Protein AF-A0A7C9GKQ4-F1 (afdb_monomer)

Sequence (134 aa):
MLNASEVRLSQNSVSYNKVDRTTGEKYTYDDLVNSMKTNGWKGEPIDVVKMPDGKITSMDNTRISAAREAGIEVKATVRSFDEPLTPEMQKARNWEQYQTWGEAIQGRINNQSGKFSELNPYGAEQSPKIRGKK

Radius of gyration: 14.59 Å; Cα contacts (8 Å, |Δi|>4): 256; chains: 1; bounding box: 37×35×38 Å

Structure (mmCIF, N/CA/C/O backbone):
data_AF-A0A7C9GKQ4-F1
#
_entry.id   AF-A0A7C9GKQ4-F1
#
loop_
_atom_site.group_PDB
_atom_site.id
_atom_site.type_symbol
_atom_site.label_atom_id
_atom_site.label_alt_id
_atom_site.label_comp_id
_atom_site.label_asym_id
_atom_site.label_entity_id
_atom_site.label_seq_id
_atom_site.pdbx_PDB_ins_code
_atom_site.Cartn_x
_atom_site.Cartn_y
_atom_site.Cartn_z
_atom_site.occupancy
_atom_site.B_iso_or_equiv
_atom_site.auth_seq_id
_atom_site.auth_comp_id
_atom_site.auth_asym_id
_atom_site.auth_atom_id
_atom_site.pdbx_PDB_model_num
ATOM 1 N N . MET A 1 1 ? -14.133 -7.916 -8.480 1.00 75.75 1 MET A N 1
ATOM 2 C CA . MET A 1 1 ? -13.834 -7.270 -7.184 1.00 75.75 1 MET A CA 1
ATOM 3 C C . MET A 1 1 ? -12.947 -8.225 -6.401 1.00 75.75 1 MET A C 1
ATOM 5 O O . MET A 1 1 ? -12.876 -9.386 -6.787 1.00 75.75 1 MET A O 1
ATOM 9 N N . LEU A 1 2 ? -12.187 -7.738 -5.422 1.00 86.19 2 LEU A N 1
ATOM 10 C CA . LEU A 1 2 ? -11.250 -8.564 -4.652 1.00 86.19 2 LEU A CA 1
ATOM 11 C C . LEU A 1 2 ? -11.659 -8.588 -3.185 1.00 86.19 2 LEU A C 1
ATOM 13 O O . LEU A 1 2 ? -12.077 -7.561 -2.646 1.00 86.19 2 LEU A O 1
ATOM 17 N N . ASN A 1 3 ? -11.476 -9.727 -2.522 1.00 89.75 3 ASN A N 1
ATOM 18 C CA . ASN A 1 3 ? -11.643 -9.793 -1.080 1.00 89.75 3 ASN A CA 1
ATOM 19 C C . ASN A 1 3 ? -10.523 -8.987 -0.408 1.00 89.75 3 ASN A C 1
ATOM 21 O O . ASN A 1 3 ? -9.338 -9.242 -0.624 1.00 89.75 3 ASN A O 1
ATOM 25 N N . ALA A 1 4 ? -10.890 -8.006 0.418 1.00 85.25 4 ALA A N 1
ATOM 26 C CA . ALA A 1 4 ? -9.930 -7.116 1.061 1.00 85.25 4 ALA A CA 1
ATOM 27 C C . ALA A 1 4 ? -8.910 -7.872 1.935 1.00 85.25 4 ALA A C 1
ATOM 29 O O . ALA A 1 4 ? -7.760 -7.442 2.057 1.00 85.25 4 ALA A O 1
ATOM 30 N N . SER A 1 5 ? -9.309 -9.003 2.520 1.00 87.75 5 SER A N 1
ATOM 31 C CA . SER A 1 5 ? -8.460 -9.836 3.380 1.00 87.75 5 SER A CA 1
ATOM 32 C C . SER A 1 5 ? -7.390 -10.613 2.608 1.00 87.75 5 SER A C 1
ATOM 34 O O . SER A 1 5 ? -6.373 -10.976 3.189 1.00 87.75 5 SER A O 1
ATOM 36 N N . GLU A 1 6 ? -7.570 -10.822 1.302 1.00 89.75 6 GLU A N 1
ATOM 37 C CA . GLU A 1 6 ? -6.608 -11.533 0.445 1.00 89.75 6 GLU A CA 1
ATOM 38 C C . GLU A 1 6 ? -5.505 -10.614 -0.102 1.00 89.75 6 GLU A C 1
ATOM 40 O O . GLU A 1 6 ? -4.479 -11.083 -0.597 1.00 89.75 6 GLU A O 1
ATOM 45 N N . VAL A 1 7 ? -5.693 -9.293 -0.008 1.00 94.44 7 VAL A N 1
ATOM 46 C CA . VAL A 1 7 ? -4.746 -8.304 -0.533 1.00 94.44 7 VAL A CA 1
ATOM 47 C C . VAL A 1 7 ? -3.692 -7.975 0.514 1.00 94.44 7 VAL A C 1
ATOM 49 O O . VAL A 1 7 ? -4.014 -7.327 1.504 1.00 94.44 7 VAL A O 1
ATOM 52 N N . ARG A 1 8 ? -2.425 -8.338 0.301 1.00 96.81 8 ARG A N 1
ATOM 53 C CA . ARG A 1 8 ? -1.328 -7.960 1.210 1.00 96.81 8 ARG A CA 1
ATOM 54 C C . ARG A 1 8 ? -1.039 -6.461 1.177 1.00 96.81 8 ARG A C 1
ATOM 56 O O . ARG A 1 8 ? -1.340 -5.765 0.209 1.00 96.81 8 ARG A O 1
ATOM 63 N N . LEU A 1 9 ? -0.393 -5.964 2.224 1.00 96.38 9 LEU A N 1
ATOM 64 C CA . LEU A 1 9 ? -0.071 -4.555 2.410 1.00 96.38 9 LEU A CA 1
ATOM 65 C C . LEU A 1 9 ? 1.429 -4.303 2.304 1.00 96.38 9 LEU A C 1
ATOM 67 O O . LEU A 1 9 ? 2.242 -5.004 2.905 1.00 96.38 9 LEU A O 1
ATOM 71 N N . SER A 1 10 ? 1.799 -3.256 1.572 1.00 96.12 10 SER A N 1
ATOM 72 C CA . SER A 1 10 ? 3.204 -2.928 1.305 1.00 96.12 10 SER A CA 1
ATOM 73 C C . SER A 1 10 ? 3.886 -2.113 2.420 1.00 96.12 10 SER A C 1
ATOM 75 O O . SER A 1 10 ? 5.028 -1.695 2.249 1.00 96.12 10 SER A O 1
ATOM 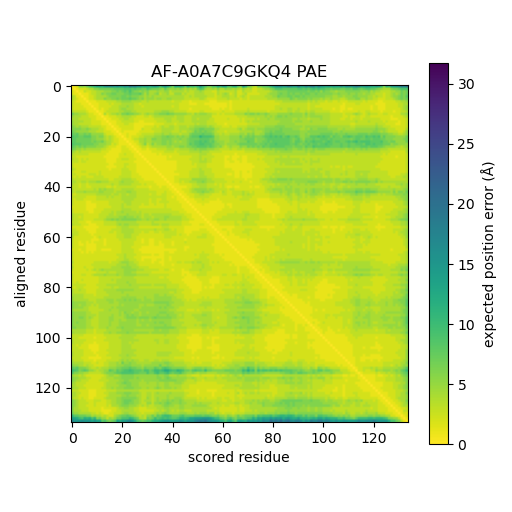77 N N . GLN A 1 11 ? 3.177 -1.762 3.501 1.00 94.75 11 GLN A N 1
ATOM 78 C CA . GLN A 1 11 ? 3.660 -0.867 4.564 1.00 94.75 11 GLN A CA 1
ATOM 79 C C . GLN A 1 11 ? 3.252 -1.365 5.950 1.00 94.75 11 GLN A C 1
ATOM 81 O O . GLN A 1 11 ? 2.190 -1.959 6.111 1.00 94.75 11 GLN A O 1
ATOM 86 N N . ASN A 1 12 ? 4.059 -1.042 6.964 1.00 92.56 12 ASN A N 1
ATOM 87 C CA . ASN A 1 12 ? 3.806 -1.443 8.355 1.00 92.56 12 ASN A CA 1
ATOM 88 C C . ASN A 1 12 ? 2.866 -0.489 9.118 1.00 92.56 12 ASN A C 1
ATOM 90 O O . ASN A 1 12 ? 2.413 -0.797 10.223 1.00 92.56 12 ASN A O 1
ATOM 94 N N . SER A 1 13 ? 2.591 0.693 8.562 1.00 92.25 13 SER A N 1
ATOM 95 C CA . SER A 1 13 ? 1.724 1.692 9.180 1.00 92.25 13 SER A CA 1
ATOM 96 C C . SER A 1 13 ? 1.047 2.600 8.158 1.00 92.25 13 SER A C 1
ATOM 98 O O . SER A 1 13 ? 1.543 2.795 7.049 1.00 92.25 13 SER A O 1
ATOM 100 N N . VAL A 1 14 ? -0.092 3.173 8.551 1.00 93.69 14 VAL A N 1
ATOM 101 C CA . VAL A 1 14 ? -0.806 4.217 7.803 1.00 93.69 14 VAL A CA 1
ATOM 102 C C . VAL A 1 14 ? -1.205 5.348 8.750 1.00 93.69 14 VAL A C 1
ATOM 104 O O . VAL A 1 14 ? -1.502 5.117 9.920 1.00 93.69 14 VAL A O 1
ATOM 107 N N . SER A 1 15 ? -1.211 6.589 8.266 1.00 94.00 15 SER A N 1
ATOM 108 C CA . SER A 1 15 ? -1.645 7.739 9.072 1.00 94.00 15 SER A CA 1
ATOM 109 C C . SER A 1 15 ? -3.147 7.693 9.353 1.00 94.00 15 SER A C 1
ATOM 111 O O . SER A 1 15 ? -3.905 7.253 8.494 1.00 94.00 15 SER A O 1
ATOM 113 N N . TYR A 1 16 ? -3.573 8.181 10.514 1.00 95.56 16 TYR A N 1
ATOM 114 C CA . TYR A 1 16 ? -4.977 8.362 10.884 1.00 95.56 16 TYR A CA 1
ATOM 115 C C . TYR A 1 16 ? -5.577 9.594 10.206 1.00 95.56 16 TYR A C 1
ATOM 117 O O . TYR A 1 16 ? -6.623 9.512 9.577 1.00 95.56 16 TYR A O 1
ATOM 125 N N . ASN A 1 17 ? -4.877 10.725 10.288 1.00 95.12 17 ASN A N 1
ATOM 126 C CA . ASN A 1 17 ? -5.292 11.969 9.649 1.00 95.12 17 ASN A CA 1
ATOM 127 C C . ASN A 1 17 ? -4.954 11.923 8.155 1.00 95.12 17 ASN A C 1
ATOM 129 O O . ASN A 1 17 ? -3.839 11.542 7.776 1.00 95.12 17 ASN A O 1
ATOM 133 N N . LYS A 1 18 ? -5.914 12.309 7.318 1.00 92.44 18 LYS A N 1
ATOM 134 C CA . LYS A 1 18 ? -5.827 12.297 5.858 1.00 92.44 18 LYS A CA 1
ATOM 135 C C . LYS A 1 18 ? -6.231 13.645 5.282 1.00 92.44 18 LYS A C 1
ATOM 137 O O . LYS A 1 18 ? -6.902 14.449 5.924 1.00 92.44 18 LYS A O 1
ATOM 142 N N . VAL A 1 19 ? -5.808 13.853 4.044 1.00 92.06 19 VAL A N 1
ATOM 143 C CA . VAL A 1 19 ? -6.227 14.967 3.202 1.00 92.06 19 VAL A CA 1
ATOM 144 C C . VAL A 1 19 ? -6.647 14.367 1.871 1.00 92.06 19 VAL A C 1
ATOM 146 O O . VAL A 1 19 ? -5.910 13.554 1.302 1.00 92.06 19 VAL A O 1
ATOM 149 N N . ASP A 1 20 ? -7.842 14.708 1.409 1.00 87.25 20 ASP A N 1
ATOM 150 C CA . ASP A 1 20 ? -8.297 14.353 0.075 1.00 87.25 20 ASP A CA 1
ATOM 151 C C . ASP A 1 20 ? -7.443 15.111 -0.944 1.00 87.25 20 ASP A C 1
ATOM 153 O O . ASP A 1 20 ? -7.269 16.324 -0.851 1.00 87.25 20 ASP A O 1
ATOM 157 N N . ARG A 1 21 ? -6.842 14.391 -1.892 1.00 82.44 21 ARG A N 1
ATOM 158 C CA . ARG A 1 21 ? -5.909 14.999 -2.851 1.00 82.44 21 ARG A CA 1
ATOM 159 C C . ARG A 1 21 ? -6.615 15.845 -3.909 1.00 82.44 21 ARG A C 1
ATOM 161 O O . ARG A 1 21 ? -5.951 16.663 -4.535 1.00 82.44 21 ARG A O 1
ATOM 168 N N . THR A 1 22 ? -7.911 15.633 -4.111 1.00 83.69 22 THR A N 1
ATOM 169 C CA . THR A 1 22 ? -8.723 16.338 -5.101 1.00 83.69 22 THR A CA 1
ATOM 170 C C . THR A 1 22 ? -9.395 17.555 -4.476 1.00 83.69 22 THR A C 1
ATOM 172 O O . THR A 1 22 ? -9.337 18.634 -5.056 1.00 83.69 22 THR A O 1
ATOM 175 N N . THR A 1 23 ? -10.004 17.409 -3.294 1.00 87.81 23 THR A N 1
ATOM 176 C CA . THR A 1 23 ? -10.739 18.511 -2.642 1.00 87.81 23 THR A CA 1
ATOM 177 C C . THR A 1 23 ? -9.898 19.296 -1.635 1.00 87.81 23 THR A C 1
ATOM 179 O O . THR A 1 23 ? -10.258 20.411 -1.269 1.00 87.81 23 THR A O 1
ATOM 182 N N . GLY A 1 24 ? -8.778 18.738 -1.165 1.00 90.50 24 GLY A N 1
ATOM 183 C CA . GLY A 1 24 ? -7.978 19.318 -0.081 1.00 90.50 24 GLY A CA 1
ATOM 184 C C . GLY A 1 24 ? -8.623 19.179 1.302 1.00 90.50 24 GLY A C 1
ATOM 185 O O . GLY A 1 24 ? -8.067 19.657 2.294 1.00 90.50 24 GLY A O 1
ATOM 186 N N . GLU A 1 25 ? -9.781 18.523 1.396 1.00 92.62 25 GLU A N 1
ATOM 187 C CA . GLU A 1 25 ? -10.509 18.377 2.649 1.00 92.62 25 GLU A CA 1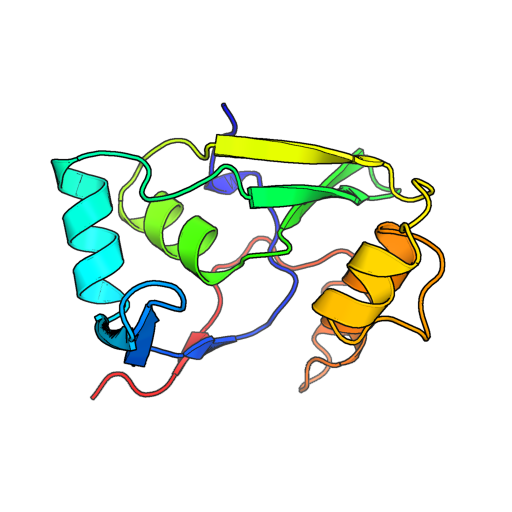
ATOM 188 C C . GLU A 1 25 ? -9.819 17.389 3.583 1.00 92.62 25 GLU A C 1
ATOM 190 O O . GLU A 1 25 ? -9.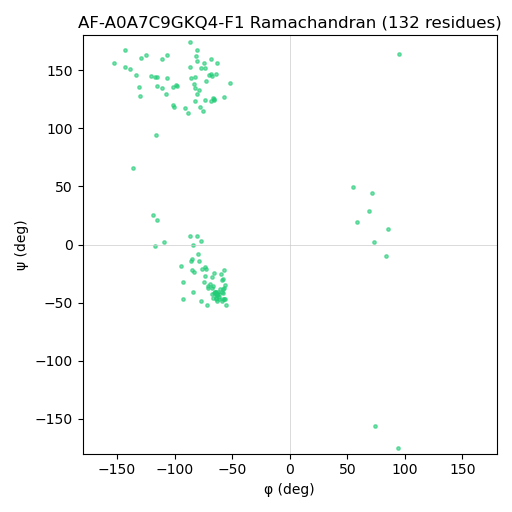310 16.337 3.184 1.00 92.62 25 GLU A O 1
ATOM 195 N N . LYS A 1 26 ? -9.817 17.728 4.870 1.00 94.44 26 LYS A N 1
ATOM 196 C CA . LYS A 1 26 ? -9.291 16.854 5.913 1.00 94.44 26 LYS A CA 1
ATOM 197 C C . LYS A 1 26 ? -10.354 15.835 6.294 1.00 94.44 26 LYS A C 1
ATOM 199 O O . LYS A 1 26 ? -11.497 16.198 6.543 1.00 94.44 26 LYS A O 1
ATOM 204 N N . TYR A 1 27 ? -9.944 14.582 6.404 1.00 94.38 27 TYR A N 1
ATOM 205 C CA . TYR A 1 27 ? -10.771 13.500 6.927 1.00 94.38 27 TYR A CA 1
ATOM 206 C C . TYR A 1 27 ? -9.903 12.543 7.746 1.00 94.38 27 TYR A C 1
ATOM 208 O O . TYR A 1 27 ? -8.670 12.609 7.714 1.00 94.38 27 TYR A O 1
ATOM 216 N N . THR A 1 28 ? -10.529 11.654 8.500 1.00 96.06 28 THR A N 1
ATOM 217 C CA . THR A 1 28 ? -9.841 10.632 9.287 1.00 96.06 28 THR A CA 1
ATOM 218 C C . THR A 1 28 ? -9.987 9.250 8.667 1.00 96.06 28 THR A C 1
ATOM 220 O O . THR A 1 28 ? -10.852 8.984 7.833 1.00 96.06 28 THR A O 1
ATOM 223 N N . TYR A 1 29 ? -9.127 8.332 9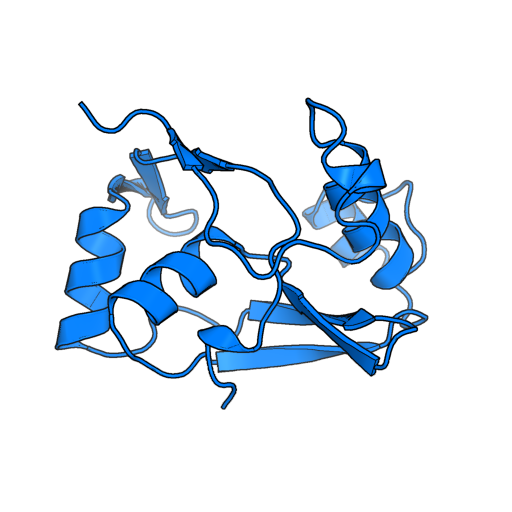.087 1.00 95.81 29 TYR A N 1
ATOM 224 C CA . TYR A 1 29 ? -9.256 6.928 8.730 1.00 95.81 29 TYR A CA 1
ATOM 225 C C . TYR A 1 29 ? -10.622 6.355 9.157 1.00 95.81 29 TYR A C 1
ATOM 227 O O . TYR A 1 29 ? -11.231 5.624 8.380 1.00 95.81 29 TYR A O 1
ATOM 235 N N . ASP A 1 30 ? -11.150 6.759 10.316 1.00 96.25 30 ASP A N 1
ATOM 236 C CA . ASP A 1 30 ? -12.471 6.321 10.780 1.00 96.25 30 ASP A CA 1
ATOM 237 C C . ASP A 1 30 ? -13.599 6.881 9.888 1.00 96.25 30 ASP A C 1
ATOM 239 O O . ASP A 1 30 ? -14.532 6.150 9.558 1.00 96.25 30 ASP A O 1
ATOM 243 N N . ASP A 1 31 ? -13.490 8.126 9.403 1.00 95.94 31 ASP A N 1
ATOM 244 C CA . ASP A 1 31 ? -14.449 8.686 8.432 1.00 95.94 31 ASP A CA 1
ATOM 245 C C . ASP A 1 31 ? -14.477 7.870 7.134 1.00 95.94 31 ASP A C 1
ATOM 247 O O . ASP A 1 31 ? -15.540 7.640 6.552 1.00 95.94 31 ASP A O 1
ATOM 251 N N . LEU A 1 32 ? -13.310 7.399 6.680 1.00 95.69 32 LEU A N 1
ATOM 252 C CA . LEU A 1 32 ? -13.205 6.535 5.506 1.00 95.69 32 LEU A CA 1
ATOM 253 C C . LEU A 1 32 ? -13.853 5.168 5.752 1.00 95.69 32 LEU A C 1
ATOM 255 O O . LEU A 1 32 ? -14.624 4.715 4.907 1.00 95.69 32 LEU A O 1
ATOM 259 N N . VAL A 1 33 ? -13.577 4.535 6.896 1.00 96.62 33 VAL A N 1
ATOM 260 C CA . VAL A 1 33 ? -14.187 3.252 7.288 1.00 96.62 33 VAL A CA 1
ATOM 261 C C . VAL A 1 33 ? -15.706 3.384 7.362 1.00 96.62 33 VAL A C 1
ATOM 263 O O . VAL A 1 33 ? -16.422 2.579 6.770 1.00 96.62 33 VAL A O 1
ATOM 266 N N . ASN A 1 34 ? -16.212 4.417 8.038 1.00 97.06 34 ASN A N 1
ATOM 267 C CA . ASN A 1 34 ? -17.648 4.664 8.171 1.00 97.06 34 ASN A CA 1
ATOM 268 C C . ASN A 1 34 ? -18.295 4.929 6.809 1.00 97.06 34 ASN A C 1
ATOM 270 O O . ASN A 1 34 ? -19.333 4.355 6.491 1.00 97.06 34 ASN A O 1
ATOM 274 N N . SER A 1 35 ? -17.648 5.735 5.964 1.00 95.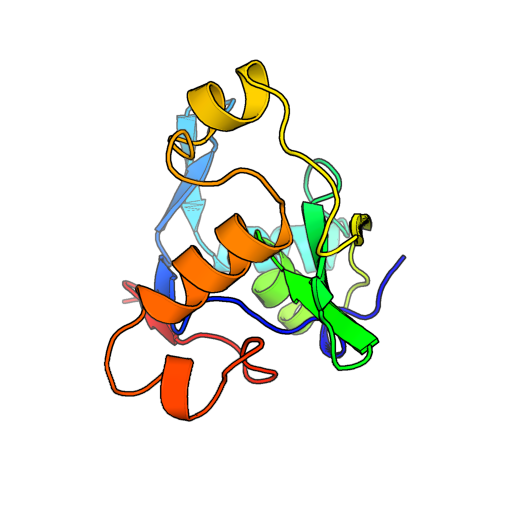62 35 SER A N 1
ATOM 275 C CA . SER A 1 35 ? -18.114 5.973 4.599 1.00 95.62 35 SER A CA 1
ATOM 276 C C . SER A 1 35 ? -18.197 4.675 3.794 1.00 95.62 35 SER A C 1
ATOM 278 O O . SER A 1 35 ? -19.188 4.483 3.090 1.00 95.62 35 SER A O 1
ATOM 280 N N . MET A 1 36 ? -17.214 3.779 3.939 1.00 96.69 36 MET A N 1
ATOM 281 C CA . MET A 1 36 ? -17.182 2.485 3.257 1.00 96.69 36 MET A CA 1
ATOM 282 C C . MET A 1 36 ? -18.216 1.487 3.783 1.00 96.69 36 MET A C 1
ATOM 284 O O . MET A 1 36 ? -18.802 0.757 2.988 1.00 96.69 36 MET A O 1
ATOM 288 N N . LYS A 1 37 ? -18.502 1.492 5.089 1.00 96.44 37 LYS A N 1
ATOM 289 C CA . LYS A 1 37 ? -19.591 0.696 5.681 1.00 96.44 37 LYS A CA 1
ATOM 290 C C . LYS A 1 37 ? -20.956 1.106 5.130 1.00 96.44 37 LYS A C 1
ATOM 292 O O . LYS A 1 37 ? -21.780 0.246 4.848 1.00 96.44 37 LYS A O 1
ATOM 297 N N . THR A 1 38 ? -21.184 2.409 4.967 1.00 96.12 38 THR A N 1
ATOM 298 C CA . THR A 1 38 ? -22.485 2.940 4.533 1.00 96.12 38 THR A CA 1
ATOM 299 C C . THR A 1 38 ? -22.666 2.915 3.016 1.00 96.12 38 THR A C 1
ATOM 301 O O . THR A 1 38 ? -23.748 2.599 2.537 1.00 96.12 38 THR A O 1
ATOM 304 N N . ASN A 1 39 ? -21.626 3.262 2.251 1.00 95.88 39 ASN A N 1
ATOM 305 C CA . ASN A 1 39 ? -21.737 3.528 0.809 1.00 95.88 39 ASN A CA 1
ATOM 306 C C . ASN A 1 39 ? -20.937 2.547 -0.063 1.00 95.88 39 ASN A C 1
ATOM 308 O O . ASN A 1 39 ? -20.944 2.665 -1.288 1.00 95.88 39 ASN A O 1
ATOM 312 N N . GLY A 1 40 ? -20.216 1.599 0.540 1.00 94.31 40 GLY A N 1
ATOM 313 C CA . GLY A 1 40 ? -19.291 0.726 -0.173 1.00 94.31 40 GLY A CA 1
ATOM 314 C C . GLY A 1 40 ? -18.006 1.441 -0.600 1.00 94.31 40 GLY A C 1
ATOM 315 O O . GLY A 1 40 ? -17.573 2.427 -0.006 1.00 94.31 40 GLY A O 1
ATOM 316 N N . TRP A 1 41 ? -17.341 0.916 -1.629 1.00 94.31 41 TRP A N 1
ATOM 317 C CA . TRP A 1 41 ? -16.013 1.384 -2.030 1.00 94.31 41 TRP A CA 1
ATOM 318 C C . TRP A 1 41 ? -15.968 2.888 -2.359 1.00 94.31 41 TRP A C 1
ATOM 320 O O . TRP A 1 41 ? -16.699 3.360 -3.230 1.00 94.31 41 TRP A O 1
ATOM 330 N N . LYS A 1 42 ? -15.038 3.617 -1.725 1.00 91.00 42 LYS A N 1
ATOM 331 C CA . LYS A 1 42 ? -14.818 5.053 -1.948 1.00 91.00 42 LYS A CA 1
ATOM 332 C C . LYS A 1 42 ? -13.611 5.322 -2.859 1.00 91.00 42 LYS A C 1
ATOM 334 O O . LYS A 1 42 ? -12.469 5.023 -2.501 1.00 91.00 42 LYS A O 1
ATOM 339 N N . GLY A 1 43 ? -13.876 5.981 -3.988 1.00 89.25 43 GLY A N 1
ATOM 340 C CA . GLY A 1 43 ? -12.879 6.472 -4.947 1.00 89.25 43 GLY A CA 1
ATOM 341 C C . GLY A 1 43 ? -12.588 5.516 -6.106 1.00 89.25 43 GLY A C 1
ATOM 342 O O . GLY A 1 43 ? -13.211 4.464 -6.243 1.00 89.25 43 GLY A O 1
ATOM 343 N N . GLU A 1 44 ? -11.611 5.886 -6.932 1.00 91.75 44 GLU A N 1
ATOM 344 C CA . GLU A 1 44 ? -11.176 5.088 -8.084 1.00 91.75 44 GLU A CA 1
ATOM 345 C C . GLU A 1 44 ? -10.601 3.723 -7.672 1.00 91.75 44 GLU A C 1
ATOM 347 O O . GLU A 1 44 ? -10.119 3.580 -6.536 1.00 91.75 44 GLU A O 1
ATOM 352 N N . PRO A 1 45 ? -10.614 2.716 -8.566 1.00 93.94 45 PRO A N 1
ATOM 353 C CA . PRO A 1 45 ? -9.912 1.461 -8.338 1.00 93.94 45 PRO A CA 1
ATOM 354 C C . PRO A 1 45 ? -8.446 1.695 -7.960 1.00 93.94 45 PRO A C 1
ATOM 356 O O . PRO A 1 45 ? -7.773 2.563 -8.515 1.00 93.94 45 PRO A O 1
ATOM 359 N N . ILE A 1 46 ? -7.943 0.929 -6.995 1.00 94.06 46 ILE A N 1
ATOM 360 C CA . ILE A 1 46 ? -6.527 0.992 -6.610 1.00 94.06 46 ILE A CA 1
ATOM 361 C C . ILE A 1 46 ? -5.674 0.077 -7.482 1.00 94.06 46 ILE A C 1
ATOM 363 O O . ILE A 1 46 ? -6.138 -0.966 -7.926 1.00 94.06 46 ILE A O 1
ATOM 367 N N . ASP A 1 47 ? -4.399 0.401 -7.656 1.00 95.81 47 ASP A N 1
ATOM 368 C CA . ASP A 1 47 ? -3.459 -0.548 -8.247 1.00 95.81 47 ASP A CA 1
ATOM 369 C C . ASP A 1 47 ? -2.988 -1.563 -7.192 1.00 95.81 47 ASP A C 1
ATOM 371 O O . ASP A 1 47 ? -2.537 -1.197 -6.098 1.00 95.81 47 ASP A O 1
ATOM 375 N N . VAL A 1 48 ? -3.072 -2.845 -7.541 1.00 97.00 48 VAL A N 1
ATOM 376 C CA . VAL A 1 48 ? -2.464 -3.959 -6.802 1.00 97.00 48 VAL A CA 1
ATOM 377 C C . VAL A 1 48 ? -1.501 -4.682 -7.732 1.00 97.00 48 VAL A C 1
ATOM 379 O O . VAL A 1 48 ? -1.765 -4.792 -8.925 1.00 97.00 48 VAL A O 1
ATOM 382 N N . VAL A 1 49 ? -0.391 -5.184 -7.207 1.00 97.94 49 VAL A N 1
ATOM 383 C CA . VAL A 1 49 ? 0.629 -5.874 -8.003 1.00 97.94 49 VAL A CA 1
ATOM 384 C C . VAL A 1 49 ? 0.569 -7.362 -7.702 1.00 97.94 49 VAL A C 1
ATOM 386 O O . VAL A 1 49 ? 0.572 -7.756 -6.534 1.00 97.94 49 VAL A O 1
ATOM 389 N N . LYS A 1 50 ? 0.508 -8.192 -8.745 1.00 97.88 50 LYS A N 1
ATOM 390 C CA . LYS A 1 50 ? 0.673 -9.641 -8.629 1.00 97.88 50 LYS A CA 1
ATOM 391 C C . LYS A 1 50 ? 2.151 -9.952 -8.418 1.00 97.88 50 LYS A C 1
ATOM 393 O O . LYS A 1 50 ? 2.966 -9.690 -9.296 1.00 97.88 50 LYS A O 1
ATOM 398 N N . MET A 1 51 ? 2.475 -10.486 -7.250 1.00 97.31 51 MET A N 1
ATOM 399 C CA . MET A 1 51 ? 3.832 -10.796 -6.811 1.00 97.31 51 MET A CA 1
ATOM 400 C C . MET A 1 51 ? 4.313 -12.142 -7.387 1.00 97.31 51 MET A C 1
ATOM 402 O O . MET A 1 51 ? 3.482 -12.958 -7.801 1.00 97.31 51 MET A O 1
ATOM 406 N N . PRO A 1 52 ? 5.634 -12.420 -7.386 1.00 96.38 52 PRO A N 1
ATOM 407 C CA . PRO A 1 52 ? 6.187 -13.669 -7.925 1.00 96.38 52 PRO A CA 1
ATOM 408 C C . PRO A 1 52 ? 5.665 -14.941 -7.243 1.00 96.38 52 PRO A C 1
ATOM 410 O O . PRO A 1 52 ? 5.611 -15.996 -7.867 1.00 96.38 52 PRO A O 1
ATOM 413 N N . ASP A 1 53 ? 5.228 -14.848 -5.984 1.00 95.50 53 ASP A N 1
ATOM 414 C CA . ASP A 1 53 ? 4.611 -15.958 -5.247 1.00 95.50 53 ASP A CA 1
ATOM 415 C C . ASP A 1 53 ? 3.120 -16.174 -5.576 1.00 95.50 53 ASP A C 1
ATOM 417 O O . ASP A 1 53 ? 2.439 -16.971 -4.932 1.00 95.50 53 ASP A O 1
ATOM 421 N N . GLY A 1 54 ? 2.597 -15.457 -6.573 1.00 94.31 54 GLY A N 1
ATOM 422 C CA . GLY A 1 54 ? 1.240 -15.603 -7.090 1.00 94.31 54 GLY A CA 1
ATOM 423 C C . GLY A 1 54 ? 0.167 -14.840 -6.315 1.00 94.31 54 GLY A C 1
ATOM 424 O O . GLY A 1 54 ? -0.955 -14.737 -6.817 1.00 94.31 54 GLY A O 1
ATOM 425 N N . LYS A 1 55 ? 0.484 -14.271 -5.143 1.00 95.88 55 LYS A N 1
ATOM 426 C CA . LYS A 1 55 ? -0.452 -13.422 -4.389 1.00 95.88 55 LYS A CA 1
ATOM 427 C C . LYS A 1 55 ? -0.377 -11.965 -4.855 1.00 95.88 55 LYS A C 1
ATOM 429 O O . LYS A 1 55 ? 0.458 -11.597 -5.677 1.00 95.88 55 LYS A O 1
ATOM 434 N N . ILE A 1 56 ? -1.264 -11.124 -4.331 1.00 96.50 56 ILE A N 1
ATOM 435 C CA . ILE A 1 56 ? -1.354 -9.705 -4.688 1.00 96.50 56 ILE A CA 1
ATOM 436 C C . ILE A 1 56 ? -1.031 -8.801 -3.501 1.00 96.50 56 ILE A C 1
ATOM 438 O O . ILE A 1 56 ? -1.407 -9.090 -2.362 1.00 96.50 56 ILE A O 1
ATOM 442 N N . THR A 1 57 ? -0.384 -7.676 -3.787 1.00 97.81 57 THR A N 1
ATOM 443 C CA . THR A 1 57 ? 0.007 -6.687 -2.779 1.00 97.81 57 THR A CA 1
ATOM 444 C C . THR A 1 57 ? -0.420 -5.292 -3.220 1.00 97.81 57 THR A C 1
ATOM 446 O O . THR A 1 57 ? -0.287 -4.913 -4.382 1.00 97.81 57 THR A O 1
ATOM 449 N N . SER A 1 58 ? -0.985 -4.524 -2.292 1.00 96.94 58 SER A N 1
ATOM 450 C CA . SER A 1 58 ? -1.574 -3.216 -2.570 1.00 96.94 58 SER A CA 1
ATOM 451 C C . SER A 1 58 ? -0.555 -2.088 -2.616 1.00 96.94 58 SER A C 1
ATOM 453 O O . SER A 1 58 ? 0.353 -2.012 -1.785 1.00 96.94 58 SER A O 1
ATOM 455 N N . MET A 1 59 ? -0.791 -1.135 -3.520 1.00 95.06 59 MET A N 1
ATOM 456 C CA . MET A 1 59 ? -0.122 0.167 -3.503 1.00 95.06 59 MET A CA 1
ATOM 457 C C . MET A 1 59 ? -0.809 1.174 -2.573 1.00 95.06 59 MET A C 1
ATOM 459 O O . MET A 1 59 ? -0.161 2.111 -2.09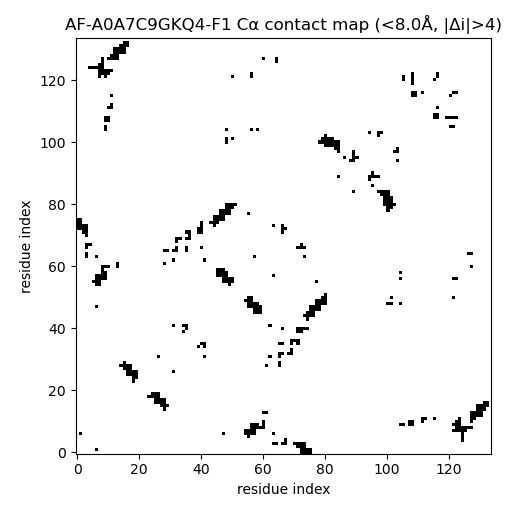7 1.00 95.06 59 MET A O 1
ATOM 463 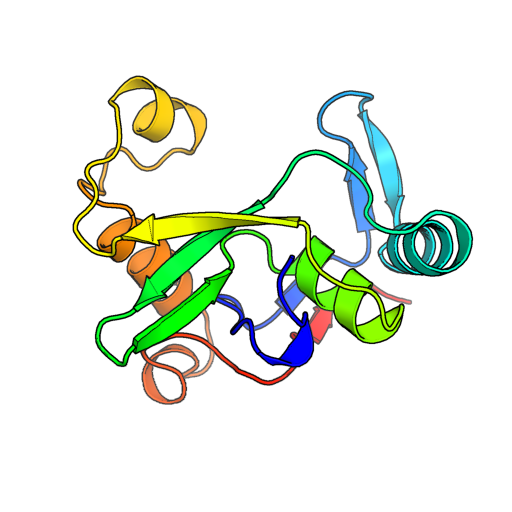N N . ASP A 1 60 ? -2.091 0.970 -2.260 1.00 93.88 60 ASP A N 1
ATOM 464 C CA . ASP A 1 60 ? -2.875 1.799 -1.343 1.00 93.88 60 ASP A CA 1
ATOM 465 C C . ASP A 1 60 ? -3.319 0.997 -0.117 1.00 93.88 60 ASP A C 1
ATOM 467 O O . ASP A 1 60 ? -4.359 0.334 -0.092 1.00 93.88 60 ASP A O 1
ATOM 471 N N . ASN A 1 61 ? -2.519 1.081 0.942 1.00 95.31 61 ASN A N 1
ATOM 472 C CA . ASN A 1 61 ? -2.794 0.346 2.171 1.00 95.31 61 ASN A CA 1
ATOM 473 C C . ASN A 1 61 ? -3.919 0.973 2.997 1.00 95.31 61 ASN A C 1
ATOM 475 O O . ASN A 1 61 ? -4.525 0.289 3.817 1.00 95.31 61 ASN A O 1
ATOM 479 N N . THR A 1 62 ? -4.218 2.261 2.796 1.00 94.69 62 THR A N 1
ATOM 480 C CA . THR A 1 62 ? -5.250 2.952 3.580 1.00 94.69 62 THR A CA 1
ATOM 481 C C . THR A 1 62 ? -6.630 2.454 3.174 1.00 94.69 62 THR A C 1
ATOM 483 O O . THR A 1 62 ? -7.395 2.031 4.037 1.00 94.69 62 THR A O 1
ATOM 486 N N . ARG A 1 63 ? -6.934 2.461 1.869 1.00 94.88 63 ARG A N 1
ATOM 487 C CA . ARG A 1 63 ? -8.247 2.026 1.373 1.00 94.88 63 ARG A CA 1
ATOM 488 C C . ARG A 1 63 ? -8.468 0.524 1.529 1.00 94.88 63 ARG A C 1
ATOM 490 O O . ARG A 1 63 ? -9.582 0.133 1.853 1.00 94.88 63 ARG A O 1
ATOM 497 N N . ILE A 1 64 ? -7.425 -0.304 1.397 1.00 95.94 64 ILE A N 1
ATOM 498 C CA . ILE A 1 64 ? -7.536 -1.737 1.723 1.00 95.94 64 ILE A CA 1
ATOM 499 C C . ILE A 1 64 ? -7.854 -1.946 3.201 1.00 95.94 64 ILE A C 1
ATOM 501 O O . ILE A 1 64 ? -8.768 -2.699 3.518 1.00 95.94 64 ILE A O 1
ATOM 505 N N . SER A 1 65 ? -7.126 -1.283 4.105 1.00 95.88 65 SER A N 1
ATOM 506 C CA . SER A 1 65 ? -7.358 -1.451 5.547 1.00 95.88 65 SER A CA 1
ATOM 507 C C . SER A 1 65 ? -8.775 -1.025 5.926 1.00 95.88 65 SER A C 1
ATOM 509 O O . SER A 1 65 ? -9.464 -1.760 6.630 1.00 95.88 65 SER A O 1
ATOM 511 N N . ALA A 1 66 ? -9.244 0.099 5.374 1.00 95.88 66 ALA A N 1
ATOM 512 C CA . ALA A 1 66 ? -10.598 0.572 5.616 1.00 95.88 66 ALA A CA 1
ATOM 513 C C . ALA A 1 66 ? -11.661 -0.383 5.049 1.00 95.88 66 ALA A C 1
ATOM 515 O O . ALA A 1 66 ? -12.648 -0.657 5.723 1.00 95.88 66 ALA A O 1
ATOM 516 N N . ALA A 1 67 ? -11.440 -0.943 3.854 1.00 95.94 67 ALA A N 1
ATOM 517 C CA . ALA A 1 67 ? -12.337 -1.931 3.258 1.00 95.94 67 ALA A CA 1
ATOM 518 C C . ALA A 1 67 ? -12.409 -3.229 4.080 1.00 95.94 67 ALA A C 1
ATOM 520 O O . ALA A 1 67 ? -13.503 -3.747 4.296 1.00 95.94 67 ALA A O 1
ATOM 521 N N . ARG A 1 68 ? -11.269 -3.714 4.601 1.00 95.06 68 ARG A N 1
ATOM 522 C CA . ARG A 1 68 ? -11.219 -4.871 5.516 1.00 95.06 68 ARG A CA 1
ATOM 523 C C . ARG A 1 68 ? -12.056 -4.630 6.768 1.00 95.06 68 ARG A C 1
ATOM 525 O O . ARG A 1 68 ? -12.841 -5.485 7.155 1.00 95.06 68 ARG A O 1
ATOM 532 N N . GLU A 1 69 ? -11.905 -3.462 7.384 1.00 95.25 69 GLU A N 1
ATOM 533 C CA . GLU A 1 69 ? -12.622 -3.100 8.611 1.00 95.25 69 GLU A CA 1
ATOM 534 C C . GLU A 1 69 ? -14.105 -2.777 8.371 1.00 95.25 69 GLU A C 1
ATOM 536 O O . GLU A 1 69 ? -14.945 -2.950 9.256 1.00 95.25 69 GLU A O 1
ATOM 541 N N . ALA A 1 70 ? -14.444 -2.326 7.165 1.00 95.69 70 ALA A N 1
ATOM 542 C CA . ALA A 1 70 ? -15.817 -2.154 6.714 1.00 95.69 70 ALA A CA 1
ATOM 543 C C . ALA A 1 70 ? -16.483 -3.469 6.277 1.00 95.69 70 ALA A C 1
ATOM 545 O O . ALA A 1 70 ? -17.703 -3.498 6.142 1.00 95.69 70 ALA A O 1
ATOM 546 N N . GLY A 1 71 ? -15.713 -4.543 6.068 1.00 95.25 71 GLY A N 1
ATOM 547 C CA . GLY A 1 71 ? -16.226 -5.828 5.593 1.00 95.25 71 GLY A CA 1
ATOM 548 C C . GLY A 1 71 ? -16.708 -5.792 4.140 1.00 95.25 71 GLY A C 1
ATOM 549 O O . GLY A 1 71 ? -17.625 -6.529 3.789 1.00 95.25 71 GLY A O 1
ATOM 550 N N . ILE A 1 72 ? -16.124 -4.924 3.305 1.00 95.31 72 ILE A N 1
ATOM 551 C CA . ILE A 1 72 ? -16.519 -4.750 1.900 1.00 95.31 72 ILE A CA 1
ATOM 552 C C . ILE A 1 72 ? -15.442 -5.255 0.937 1.00 95.31 72 ILE A C 1
ATOM 554 O O . ILE A 1 72 ? -14.258 -5.340 1.269 1.00 95.31 72 ILE A O 1
ATOM 558 N N . GLU A 1 73 ? -15.848 -5.534 -0.298 1.00 94.12 73 GLU A N 1
ATOM 559 C CA . GLU A 1 73 ? -14.917 -5.861 -1.372 1.00 94.12 73 GLU A CA 1
ATOM 560 C C . GLU A 1 73 ? -14.157 -4.633 -1.898 1.00 94.12 73 GLU A C 1
ATOM 562 O O . GLU A 1 73 ? -14.604 -3.484 -1.835 1.00 94.12 73 GLU A O 1
ATOM 567 N N . VAL A 1 74 ? -12.995 -4.901 -2.486 1.00 93.69 74 VAL A N 1
ATOM 568 C CA . VAL A 1 74 ? -12.079 -3.907 -3.040 1.00 93.69 74 VAL A CA 1
ATOM 569 C C . VAL A 1 74 ? -12.276 -3.790 -4.547 1.00 93.69 74 VAL A C 1
ATOM 571 O O . VAL A 1 74 ? -12.329 -4.791 -5.273 1.00 93.69 74 VAL A O 1
ATOM 574 N N . LYS A 1 75 ? -12.304 -2.547 -5.041 1.00 95.00 75 LYS A N 1
ATOM 575 C CA . LYS A 1 75 ? -12.137 -2.254 -6.469 1.00 95.00 75 LYS A CA 1
ATOM 576 C C . LYS A 1 75 ? -10.658 -2.016 -6.754 1.00 95.00 75 LYS A C 1
ATOM 578 O O . LYS A 1 75 ? -10.071 -1.075 -6.223 1.00 95.00 75 LYS A O 1
ATOM 583 N N . ALA A 1 76 ? -10.063 -2.865 -7.585 1.00 95.00 76 ALA A N 1
ATOM 584 C CA . ALA A 1 76 ? -8.649 -2.783 -7.915 1.00 95.00 76 ALA A CA 1
ATOM 585 C C . ALA A 1 76 ? -8.361 -3.138 -9.374 1.00 95.00 76 ALA A C 1
ATOM 587 O O . ALA A 1 76 ? -9.064 -3.950 -9.976 1.00 95.00 76 ALA A O 1
ATOM 588 N N . THR A 1 77 ? -7.277 -2.565 -9.880 1.00 96.00 77 THR A N 1
ATOM 589 C CA . THR A 1 77 ? -6.618 -2.914 -11.133 1.00 96.00 77 THR A CA 1
ATOM 590 C C . THR A 1 77 ? -5.406 -3.773 -10.802 1.00 96.00 77 THR A C 1
ATOM 592 O O . THR A 1 77 ? -4.504 -3.332 -10.088 1.00 96.00 77 THR A O 1
ATOM 595 N N . VAL A 1 78 ? -5.396 -5.013 -11.292 1.00 96.06 78 VAL A N 1
ATOM 596 C CA . VAL A 1 78 ? -4.274 -5.935 -11.090 1.00 96.06 78 VAL A CA 1
ATOM 597 C C . VAL A 1 78 ? -3.196 -5.640 -12.126 1.00 96.06 78 VAL A C 1
ATOM 599 O O . VAL A 1 78 ? -3.464 -5.674 -13.324 1.00 96.06 78 VAL A O 1
ATOM 602 N N . ARG A 1 79 ? -1.988 -5.363 -11.645 1.00 97.06 79 ARG A N 1
ATOM 603 C CA . ARG A 1 79 ? -0.778 -5.101 -12.424 1.00 97.06 79 ARG A CA 1
ATOM 604 C C . ARG A 1 79 ? 0.155 -6.297 -12.344 1.00 97.06 79 ARG A C 1
ATOM 606 O O . ARG A 1 79 ? 0.255 -6.932 -11.288 1.00 97.06 79 ARG A O 1
ATOM 613 N N . SER A 1 80 ? 0.845 -6.606 -13.433 1.00 97.44 80 SER A N 1
ATOM 614 C CA . SER A 1 80 ? 1.874 -7.654 -13.410 1.00 97.44 80 SER A CA 1
ATOM 615 C C . SER A 1 80 ? 3.153 -7.134 -12.753 1.00 97.44 80 SER A C 1
ATOM 617 O O . SER A 1 80 ? 3.436 -5.940 -12.812 1.00 97.44 80 SER A O 1
ATOM 619 N N . PHE A 1 81 ? 3.943 -8.020 -12.140 1.00 97.50 81 PHE A N 1
ATOM 620 C CA . PHE A 1 81 ? 5.217 -7.640 -11.518 1.00 97.50 81 PHE A CA 1
ATOM 621 C C . PHE A 1 81 ? 6.158 -6.948 -12.519 1.00 97.50 81 PHE A C 1
ATOM 623 O O . PHE A 1 81 ? 6.666 -5.864 -12.246 1.00 97.50 81 PHE A O 1
ATOM 630 N N . ASP A 1 82 ? 6.310 -7.529 -13.708 1.00 97.75 82 ASP A N 1
ATOM 631 C CA . ASP A 1 82 ? 7.196 -7.026 -14.765 1.00 97.75 82 ASP A CA 1
ATOM 632 C C . ASP A 1 82 ? 6.535 -5.978 -15.676 1.00 97.75 82 ASP A C 1
ATOM 634 O O . ASP A 1 82 ? 7.100 -5.591 -16.697 1.00 97.75 82 ASP A O 1
ATOM 638 N N . GLU A 1 83 ? 5.322 -5.518 -15.346 1.00 97.62 83 GLU A N 1
ATOM 639 C CA . GLU A 1 83 ? 4.646 -4.490 -16.138 1.00 97.62 83 GLU A CA 1
ATOM 640 C C . GLU A 1 83 ? 5.435 -3.170 -16.052 1.00 97.62 83 GLU A C 1
ATOM 642 O O . GLU A 1 83 ? 5.677 -2.679 -14.940 1.00 97.62 83 GLU A O 1
ATOM 647 N N . PRO A 1 84 ? 5.845 -2.585 -17.194 1.00 97.62 84 PRO A N 1
ATOM 648 C CA . PRO A 1 84 ? 6.641 -1.368 -17.202 1.00 97.62 84 PRO A CA 1
ATOM 649 C C . PRO A 1 84 ? 5.818 -0.161 -16.745 1.00 97.62 84 PRO A C 1
ATOM 651 O O . PRO A 1 84 ? 4.624 -0.040 -17.030 1.00 97.62 84 PRO A O 1
ATOM 654 N N . LEU A 1 85 ? 6.477 0.765 -16.057 1.00 96.69 85 LEU A N 1
ATOM 655 C CA . LEU A 1 85 ? 5.913 2.061 -15.706 1.00 96.69 85 LEU A CA 1
ATOM 656 C C . LEU A 1 85 ? 6.077 3.027 -16.882 1.00 96.69 85 LEU A C 1
ATOM 658 O O . LEU A 1 85 ? 7.136 3.090 -17.505 1.00 96.69 85 LEU A O 1
ATOM 662 N N . THR A 1 86 ? 5.047 3.825 -17.169 1.00 96.06 86 THR A N 1
ATOM 663 C CA . THR A 1 86 ? 5.199 4.917 -18.138 1.00 96.06 86 THR A CA 1
ATOM 664 C C . THR A 1 86 ? 6.025 6.058 -17.526 1.00 96.06 86 THR A C 1
ATOM 666 O O . THR A 1 86 ? 5.965 6.269 -16.308 1.00 96.06 86 THR A O 1
ATOM 669 N N . PRO A 1 87 ? 6.748 6.855 -18.336 1.00 95.56 87 PRO A N 1
ATOM 670 C CA . PRO A 1 87 ? 7.480 8.021 -17.834 1.00 95.56 87 PRO A CA 1
ATOM 671 C C . PRO A 1 87 ? 6.588 9.019 -17.078 1.00 95.56 87 PRO A C 1
ATOM 673 O O . PRO A 1 87 ? 6.997 9.613 -16.080 1.00 95.56 87 PRO A O 1
ATOM 676 N N . GLU A 1 88 ? 5.334 9.178 -17.510 1.00 95.50 88 GLU A N 1
ATOM 677 C CA . GLU A 1 88 ? 4.352 10.037 -16.838 1.00 95.50 88 GLU A CA 1
ATOM 678 C C . GLU A 1 88 ? 4.002 9.504 -15.447 1.00 95.50 88 GLU A C 1
ATOM 680 O O . GLU A 1 88 ? 3.928 10.275 -14.491 1.00 95.50 88 GLU A O 1
ATOM 685 N N . MET A 1 89 ? 3.826 8.185 -15.312 1.00 93.62 89 MET A N 1
ATOM 686 C CA . MET A 1 89 ? 3.563 7.542 -14.025 1.00 93.62 89 MET A CA 1
ATOM 687 C C . MET A 1 89 ? 4.763 7.628 -13.089 1.00 93.62 89 MET A C 1
ATOM 689 O O . MET A 1 89 ? 4.575 7.914 -11.904 1.00 93.62 89 MET A O 1
ATOM 693 N N . GLN A 1 90 ? 5.974 7.407 -13.609 1.00 94.31 90 GLN A N 1
ATOM 694 C CA . GLN A 1 90 ? 7.213 7.563 -12.849 1.00 94.31 90 GLN A CA 1
ATOM 695 C C . GLN A 1 90 ? 7.295 8.974 -12.261 1.00 94.31 90 GLN A C 1
ATOM 697 O O . GLN A 1 90 ? 7.390 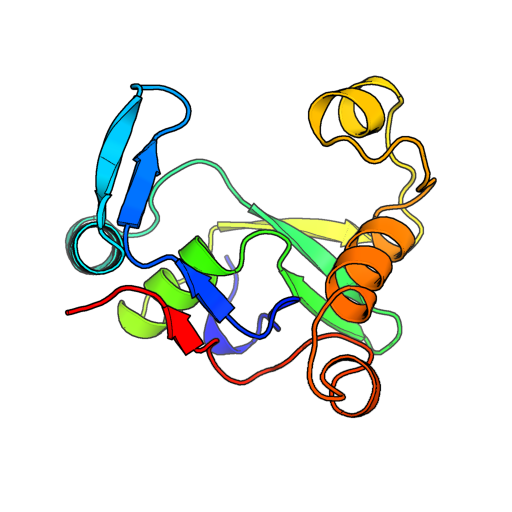9.123 -11.045 1.00 94.31 90 GLN A O 1
ATOM 702 N N . LYS A 1 91 ? 7.117 10.007 -13.091 1.00 94.62 91 LYS A N 1
ATOM 703 C CA . LYS A 1 91 ? 7.146 11.407 -12.650 1.00 94.62 91 LYS A CA 1
ATOM 704 C C . LYS A 1 91 ? 6.015 11.753 -11.677 1.00 94.62 91 LYS A C 1
ATOM 706 O O . LYS A 1 91 ? 6.246 12.369 -10.641 1.00 94.62 91 LYS A O 1
ATOM 711 N N . ALA A 1 92 ? 4.779 11.345 -11.969 1.00 91.19 92 ALA A N 1
ATOM 712 C CA . ALA A 1 92 ? 3.619 11.669 -11.133 1.00 91.19 92 ALA A CA 1
ATOM 713 C C . ALA A 1 92 ? 3.678 11.024 -9.736 1.00 91.19 92 ALA A C 1
ATOM 715 O O . ALA A 1 92 ? 3.047 11.514 -8.797 1.00 91.19 92 ALA A O 1
ATOM 716 N N . ARG A 1 93 ? 4.408 9.909 -9.594 1.00 89.56 93 ARG A N 1
ATOM 717 C CA . ARG A 1 93 ? 4.540 9.154 -8.338 1.00 89.56 93 ARG A CA 1
ATOM 718 C C . ARG A 1 93 ? 5.921 9.267 -7.691 1.00 89.56 93 ARG A C 1
ATOM 720 O O . ARG A 1 93 ? 6.111 8.677 -6.626 1.00 89.56 93 ARG A O 1
ATOM 727 N N . ASN A 1 94 ? 6.829 10.045 -8.283 1.00 92.94 94 ASN A N 1
ATOM 728 C CA . ASN A 1 94 ? 8.222 10.183 -7.861 1.00 92.94 94 ASN A CA 1
ATOM 729 C C . ASN A 1 94 ? 8.938 8.812 -7.785 1.00 92.94 94 ASN A C 1
ATOM 731 O O . ASN A 1 94 ? 9.485 8.419 -6.747 1.00 92.94 94 ASN A O 1
ATOM 735 N N . TRP A 1 95 ? 8.792 8.039 -8.864 1.00 95.00 95 TRP A N 1
ATOM 736 C CA . TRP A 1 95 ? 9.261 6.664 -9.074 1.00 95.00 95 TRP A CA 1
ATOM 737 C C . TRP A 1 95 ? 10.240 6.563 -10.249 1.00 95.00 95 TRP A C 1
ATOM 739 O O . TRP A 1 95 ? 10.362 5.507 -10.858 1.00 95.00 95 TRP A O 1
ATOM 749 N N . GLU A 1 96 ? 10.942 7.639 -10.584 1.00 95.69 96 GLU A N 1
ATOM 750 C CA . GLU A 1 96 ? 11.923 7.683 -11.675 1.00 95.69 96 GLU A CA 1
ATOM 751 C C . GLU A 1 96 ? 13.045 6.640 -11.521 1.00 95.69 96 GLU A C 1
ATOM 753 O O . GLU A 1 96 ? 13.664 6.239 -12.503 1.00 95.69 96 GLU A O 1
ATOM 758 N N . GLN A 1 97 ? 13.281 6.153 -10.301 1.00 95.38 97 GLN A N 1
ATOM 759 C CA . GLN A 1 97 ? 14.228 5.079 -10.004 1.00 95.38 97 GLN A CA 1
ATOM 760 C C . GLN A 1 97 ? 13.713 3.657 -10.302 1.00 95.38 97 GLN A C 1
ATOM 762 O O . GLN A 1 97 ? 14.491 2.714 -10.188 1.00 95.38 97 GLN A O 1
ATOM 767 N N . TYR A 1 98 ? 12.430 3.478 -10.630 1.00 96.69 98 TYR A N 1
ATOM 768 C CA . TYR A 1 98 ? 11.813 2.167 -10.865 1.00 96.69 98 TYR A CA 1
ATOM 769 C C . TYR A 1 98 ? 11.352 2.035 -12.316 1.00 96.69 98 TYR A C 1
ATOM 771 O O . TYR A 1 98 ? 10.716 2.934 -12.863 1.00 96.69 98 TYR A O 1
ATOM 779 N N . GLN A 1 99 ? 11.616 0.887 -12.926 1.00 97.06 99 GLN A N 1
ATOM 780 C CA . GLN A 1 99 ? 11.213 0.556 -14.290 1.00 97.06 99 GLN A CA 1
ATOM 781 C C . GLN A 1 99 ? 9.874 -0.181 -14.327 1.00 97.06 99 GLN A C 1
ATOM 783 O O . GLN A 1 99 ? 9.101 0.019 -15.262 1.00 97.06 99 GLN A O 1
ATOM 788 N N . THR A 1 100 ? 9.566 -0.991 -13.309 1.00 98.12 100 THR A N 1
ATOM 789 C CA . THR A 1 100 ? 8.347 -1.818 -13.272 1.00 98.12 100 THR A CA 1
ATOM 790 C C . THR A 1 100 ? 7.497 -1.591 -12.024 1.00 98.12 100 THR A C 1
ATOM 792 O O . THR A 1 100 ? 7.948 -1.063 -11.001 1.00 98.12 100 THR A O 1
ATOM 795 N N . TRP A 1 101 ? 6.236 -2.024 -12.088 1.00 98.00 101 TRP A N 1
ATOM 796 C CA . TRP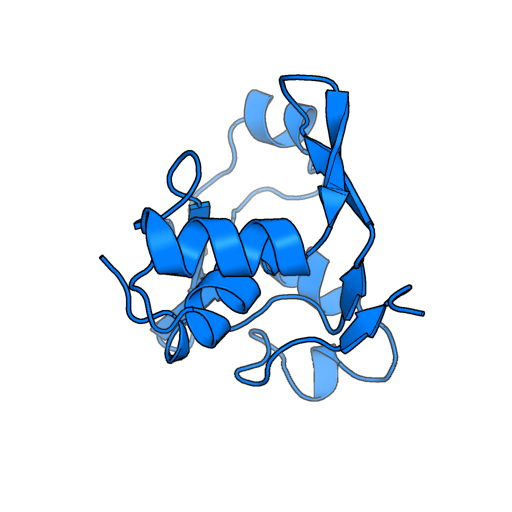 A 1 101 ? 5.343 -2.063 -10.926 1.00 98.00 101 TRP A CA 1
ATOM 797 C C . TRP A 1 101 ? 5.901 -2.914 -9.781 1.00 98.00 101 TRP A C 1
ATOM 799 O O . TRP A 1 101 ? 5.766 -2.534 -8.615 1.00 98.00 101 TRP A O 1
ATOM 809 N N . GLY A 1 102 ? 6.541 -4.036 -10.113 1.00 97.44 102 GLY A N 1
ATOM 810 C CA . GLY A 1 102 ? 7.208 -4.934 -9.177 1.00 97.44 102 GLY A CA 1
ATOM 811 C C . GLY A 1 102 ? 8.343 -4.254 -8.419 1.00 97.44 102 GLY A C 1
ATOM 812 O O . GLY A 1 102 ? 8.400 -4.316 -7.190 1.00 97.44 102 GLY A O 1
ATOM 813 N N . GLU A 1 103 ? 9.202 -3.520 -9.123 1.00 97.56 103 GLU A N 1
ATOM 814 C CA . GLU A 1 103 ? 10.276 -2.746 -8.495 1.00 97.56 103 GLU A CA 1
ATOM 815 C C . GLU A 1 103 ? 9.728 -1.644 -7.584 1.00 97.56 103 GLU A C 1
ATOM 817 O O . GLU A 1 103 ? 10.197 -1.479 -6.455 1.00 97.56 103 GLU A O 1
ATOM 822 N N . ALA A 1 104 ? 8.687 -0.933 -8.025 1.00 97.38 104 ALA A N 1
ATOM 823 C CA . ALA A 1 104 ? 8.075 0.128 -7.232 1.00 97.38 104 ALA A CA 1
ATOM 824 C C . ALA A 1 104 ? 7.439 -0.399 -5.936 1.00 97.38 104 ALA A C 1
ATOM 826 O O . ALA A 1 104 ? 7.615 0.199 -4.867 1.00 97.38 104 ALA A O 1
ATOM 827 N N . ILE A 1 105 ? 6.713 -1.522 -5.990 1.00 97.31 105 ILE A N 1
ATOM 828 C CA . ILE A 1 105 ? 6.115 -2.109 -4.784 1.00 97.31 105 ILE A CA 1
ATOM 829 C C . ILE A 1 105 ? 7.174 -2.716 -3.861 1.00 97.31 105 ILE A C 1
ATOM 831 O O . ILE A 1 105 ? 7.085 -2.542 -2.642 1.00 97.31 105 ILE A O 1
ATOM 835 N N . GLN A 1 106 ? 8.220 -3.336 -4.416 1.00 96.94 106 GLN A N 1
ATOM 836 C CA . GLN A 1 106 ? 9.334 -3.857 -3.629 1.00 96.94 106 GLN A CA 1
ATOM 837 C C . GLN A 1 106 ? 10.102 -2.723 -2.943 1.00 96.94 106 GLN A C 1
ATOM 839 O O . GLN A 1 106 ? 10.414 -2.816 -1.758 1.00 96.94 106 GLN A O 1
ATOM 844 N N . GLY A 1 107 ? 10.323 -1.605 -3.640 1.00 96.06 107 GLY A N 1
ATOM 845 C CA . GLY A 1 107 ? 10.894 -0.390 -3.067 1.00 96.06 107 GLY A CA 1
ATOM 846 C C . GLY A 1 107 ? 10.074 0.141 -1.890 1.00 96.06 107 GLY A C 1
ATOM 847 O O . GLY A 1 107 ? 10.630 0.485 -0.847 1.00 96.06 107 GLY A O 1
ATOM 848 N N . ARG A 1 108 ? 8.736 0.132 -1.992 1.00 95.25 108 ARG A N 1
ATOM 849 C CA . ARG A 1 108 ? 7.851 0.500 -0.869 1.00 95.25 108 ARG A CA 1
ATOM 850 C C . ARG A 1 108 ? 8.017 -0.426 0.335 1.00 95.25 108 ARG A C 1
ATOM 852 O O . ARG A 1 108 ? 8.092 0.089 1.451 1.00 95.25 108 ARG A O 1
ATOM 859 N N . ILE A 1 109 ? 8.075 -1.742 0.117 1.00 96.19 109 ILE A N 1
ATOM 860 C CA . ILE A 1 109 ? 8.264 -2.754 1.172 1.00 96.19 109 ILE A CA 1
ATOM 861 C C . ILE A 1 109 ? 9.635 -2.587 1.840 1.00 96.19 109 ILE A C 1
ATOM 863 O O . ILE A 1 109 ? 9.725 -2.551 3.067 1.00 96.19 109 ILE A O 1
ATOM 867 N N . ASN A 1 110 ? 10.692 -2.424 1.046 1.00 95.06 110 ASN A N 1
ATOM 868 C CA . ASN A 1 110 ? 12.069 -2.306 1.529 1.00 95.06 110 ASN A CA 1
ATOM 869 C C . ASN A 1 110 ? 12.312 -1.011 2.314 1.00 95.06 110 ASN A C 1
ATOM 871 O O . ASN A 1 110 ? 13.125 -0.994 3.231 1.00 95.06 110 ASN A O 1
ATOM 875 N N . ASN A 1 111 ? 11.562 0.051 2.013 1.00 94.12 111 ASN A N 1
ATOM 876 C CA . ASN A 1 111 ? 11.635 1.321 2.738 1.00 94.12 111 ASN A CA 1
ATOM 877 C C . ASN A 1 111 ? 10.914 1.302 4.101 1.00 94.12 111 ASN A C 1
ATOM 879 O O . ASN A 1 111 ? 10.829 2.336 4.768 1.00 94.12 111 ASN A O 1
ATOM 883 N N . GLN A 1 112 ? 10.355 0.165 4.527 1.00 93.88 112 GLN A N 1
ATOM 884 C CA . GLN A 1 112 ? 9.717 0.038 5.837 1.00 93.88 112 GLN A CA 1
ATOM 885 C C . GLN A 1 112 ? 10.731 -0.306 6.934 1.00 93.88 112 GLN A C 1
ATOM 887 O O . GLN A 1 112 ? 11.651 -1.095 6.746 1.00 93.88 112 GLN A O 1
ATOM 892 N N . SER A 1 113 ? 10.531 0.254 8.126 1.00 90.19 113 SER A N 1
ATOM 893 C CA . SER A 1 113 ? 11.407 0.030 9.280 1.00 90.19 113 SER A CA 1
ATOM 894 C C . SER A 1 113 ? 11.129 -1.288 10.018 1.00 90.19 113 SER A C 1
ATOM 896 O O . SER A 1 113 ? 10.083 -1.915 9.843 1.00 90.19 113 SER A O 1
ATOM 898 N N . GLY A 1 114 ? 12.056 -1.679 10.903 1.00 84.94 114 GLY A N 1
ATOM 899 C CA . GLY A 1 114 ? 11.833 -2.730 11.904 1.00 84.94 114 GLY A CA 1
ATOM 900 C C . GLY A 1 114 ? 11.763 -4.148 11.336 1.00 84.94 114 GLY A C 1
ATOM 901 O O . GLY A 1 114 ? 10.867 -4.895 11.713 1.00 84.94 114 GLY A O 1
ATOM 902 N N . LYS A 1 115 ? 12.681 -4.505 10.424 1.00 90.81 115 LYS A N 1
ATOM 903 C CA . LYS A 1 115 ? 12.743 -5.819 9.748 1.00 90.81 115 LYS A CA 1
ATOM 904 C C . LYS A 1 115 ? 11.483 -6.187 8.956 1.00 90.81 115 LYS A C 1
ATOM 906 O O . LYS A 1 115 ? 11.252 -7.354 8.655 1.00 90.81 115 LYS A O 1
ATOM 911 N N . PHE A 1 116 ? 10.651 -5.204 8.611 1.00 92.38 116 PHE A N 1
ATOM 912 C CA . PHE A 1 116 ? 9.389 -5.465 7.925 1.00 92.38 116 PHE A CA 1
ATOM 913 C C . PHE A 1 116 ? 9.592 -6.229 6.615 1.00 92.38 116 PHE A C 1
ATOM 915 O O . PHE A 1 116 ? 8.904 -7.221 6.403 1.00 92.38 116 PHE A O 1
ATOM 922 N N . SER A 1 117 ? 10.542 -5.802 5.779 1.00 92.06 117 SER A N 1
ATOM 923 C CA . SER A 1 117 ? 10.861 -6.453 4.505 1.00 92.06 117 SER A CA 1
ATOM 924 C C . SER A 1 117 ? 11.460 -7.849 4.678 1.00 92.06 117 SER A C 1
ATOM 926 O O . SER A 1 117 ? 11.138 -8.734 3.896 1.00 92.06 117 SER A O 1
ATOM 928 N N . GLU A 1 118 ? 12.270 -8.074 5.718 1.00 93.25 118 GLU A N 1
ATOM 929 C CA . GLU A 1 118 ? 12.819 -9.401 6.041 1.00 93.25 118 GLU A CA 1
ATOM 930 C C . GLU A 1 118 ? 11.703 -10.396 6.390 1.00 93.25 118 GLU A C 1
ATOM 932 O O . GLU A 1 118 ? 11.720 -11.538 5.942 1.00 93.25 118 GLU A O 1
ATOM 937 N N . LEU A 1 119 ? 10.715 -9.956 7.175 1.00 94.56 119 LEU A N 1
ATOM 938 C CA . LEU A 1 119 ? 9.597 -10.797 7.612 1.00 94.56 119 LEU A CA 1
ATOM 939 C C . LEU A 1 119 ? 8.468 -10.888 6.576 1.00 94.56 119 LEU A C 1
ATOM 941 O O . LEU A 1 119 ? 7.681 -11.829 6.601 1.00 94.56 119 LEU A O 1
ATOM 945 N N . ASN A 1 120 ? 8.359 -9.898 5.690 1.00 95.25 120 ASN A N 1
ATOM 946 C CA . ASN A 1 120 ? 7.275 -9.756 4.722 1.00 95.25 120 ASN A CA 1
ATOM 947 C C . ASN A 1 120 ? 7.844 -9.368 3.346 1.00 95.25 120 ASN A C 1
ATOM 949 O O . ASN A 1 120 ? 7.565 -8.265 2.861 1.00 95.25 120 ASN A O 1
ATOM 953 N N . PRO A 1 121 ? 8.622 -10.251 2.690 1.00 94.88 121 PRO A N 1
ATOM 954 C CA . PRO A 1 121 ? 9.325 -9.923 1.446 1.00 94.88 121 PRO A CA 1
ATOM 955 C C . PRO A 1 121 ? 8.385 -9.461 0.328 1.00 94.88 121 PRO A C 1
ATOM 957 O O . PRO A 1 121 ? 8.763 -8.615 -0.478 1.00 94.88 121 PRO A O 1
ATOM 960 N N . TYR A 1 122 ? 7.138 -9.947 0.329 1.00 96.31 122 TYR A N 1
ATOM 961 C CA . TYR A 1 122 ? 6.096 -9.588 -0.637 1.00 96.31 122 TYR A CA 1
ATOM 962 C C . TYR A 1 122 ? 4.902 -8.853 -0.009 1.00 96.31 122 TYR A C 1
ATOM 964 O O . TYR A 1 122 ? 3.818 -8.819 -0.587 1.00 96.31 122 TYR A O 1
ATOM 972 N N . GLY A 1 123 ? 5.087 -8.240 1.162 1.00 95.38 123 GLY A N 1
ATOM 973 C CA . GLY A 1 123 ? 4.044 -7.515 1.888 1.00 95.38 123 GLY A CA 1
ATOM 974 C C . GLY A 1 123 ? 3.335 -8.357 2.950 1.00 95.38 123 GLY A C 1
ATOM 975 O O . GLY A 1 123 ? 3.441 -9.582 2.985 1.00 95.38 123 GLY A O 1
ATOM 976 N N . ALA A 1 124 ? 2.632 -7.674 3.849 1.00 95.12 124 ALA A N 1
ATOM 977 C CA . ALA A 1 124 ? 2.044 -8.261 5.047 1.00 95.12 124 ALA A CA 1
ATOM 978 C C . ALA A 1 124 ? 0.556 -8.576 4.857 1.00 95.12 124 ALA A C 1
ATOM 980 O O . ALA A 1 124 ? -0.201 -7.763 4.332 1.00 95.12 124 ALA A O 1
ATOM 981 N N . GLU A 1 125 ? 0.107 -9.735 5.333 1.00 92.88 125 GLU A N 1
ATOM 982 C CA . GLU A 1 125 ? -1.328 -10.055 5.382 1.00 92.88 125 GLU A CA 1
ATOM 983 C C . GLU A 1 125 ? -2.028 -9.278 6.507 1.00 92.88 125 GLU A C 1
ATOM 985 O O . GLU A 1 125 ? -3.173 -8.849 6.359 1.00 92.88 125 GLU A O 1
ATOM 990 N N . GLN A 1 126 ? -1.312 -9.013 7.600 1.00 89.75 126 GLN A N 1
ATOM 991 C CA . GLN A 1 126 ? -1.811 -8.275 8.758 1.00 89.75 126 GLN A CA 1
ATOM 992 C C . GLN A 1 126 ? -2.086 -6.805 8.424 1.00 89.75 126 GLN A C 1
ATOM 994 O O . GLN A 1 126 ? -1.370 -6.179 7.641 1.00 89.75 126 GLN A O 1
ATOM 999 N N . SER A 1 127 ? -3.126 -6.244 9.043 1.00 89.12 127 SER A N 1
ATOM 1000 C CA . SER A 1 127 ? -3.430 -4.818 8.923 1.00 89.12 127 SER A CA 1
ATOM 1001 C C . SER A 1 127 ? -2.304 -3.960 9.518 1.00 89.12 127 SER A C 1
ATOM 1003 O O . SER A 1 127 ? -1.659 -4.361 10.491 1.00 89.12 127 SER A O 1
ATOM 1005 N N . PRO A 1 128 ? -2.047 -2.770 8.956 1.00 91.06 128 PRO A N 1
ATOM 1006 C CA . PRO A 1 128 ? -0.935 -1.935 9.355 1.00 91.06 128 PRO A CA 1
ATOM 1007 C C . PRO A 1 128 ? -1.301 -1.172 10.632 1.00 91.06 128 PRO A C 1
ATOM 1009 O O . PRO A 1 128 ? -2.471 -0.911 10.920 1.00 91.06 128 PRO A O 1
ATOM 1012 N N . LYS A 1 129 ? -0.297 -0.727 11.387 1.00 93.06 129 LYS A N 1
ATOM 1013 C CA . LYS A 1 129 ? -0.546 0.133 12.548 1.00 93.06 129 LYS A CA 1
ATOM 1014 C C . LYS A 1 129 ? -1.117 1.484 12.102 1.00 93.06 129 LYS A C 1
ATOM 1016 O O . LYS A 1 129 ? -0.476 2.202 11.331 1.00 93.06 129 LYS A O 1
ATOM 1021 N N . ILE A 1 130 ? -2.265 1.882 12.647 1.00 93.56 130 ILE A N 1
ATOM 1022 C CA . ILE A 1 130 ? -2.815 3.228 12.440 1.00 93.56 130 ILE A CA 1
ATOM 1023 C C . ILE A 1 130 ? -2.059 4.222 13.338 1.00 93.56 130 ILE A C 1
ATOM 1025 O O . ILE A 1 130 ? -2.052 4.089 14.562 1.00 93.56 130 ILE A O 1
ATOM 1029 N N . ARG A 1 131 ? -1.375 5.210 12.750 1.00 92.94 131 ARG A N 1
ATOM 1030 C CA . ARG A 1 131 ? -0.572 6.215 13.476 1.00 92.94 131 ARG A CA 1
ATOM 1031 C C . ARG A 1 131 ? -1.302 7.550 13.595 1.00 92.94 131 ARG A C 1
ATOM 1033 O O . ARG A 1 131 ? -1.799 8.070 12.603 1.00 92.94 131 ARG A O 1
ATOM 1040 N N . GLY A 1 132 ? -1.270 8.159 14.780 1.00 87.31 132 GLY A N 1
ATOM 1041 C CA . GLY A 1 132 ? -1.843 9.491 15.013 1.00 87.31 132 GLY A CA 1
ATOM 1042 C C . GLY A 1 132 ? -3.338 9.496 15.342 1.00 87.31 132 GLY A C 1
ATOM 1043 O O . GLY A 1 132 ? -3.948 10.563 15.306 1.00 87.31 132 GLY A O 1
ATOM 1044 N N . LYS A 1 133 ? -3.911 8.326 15.655 1.00 85.06 133 LYS A N 1
ATOM 1045 C CA . LYS A 1 133 ? -5.194 8.213 16.355 1.00 85.06 133 LYS A CA 1
ATOM 1046 C C . LYS A 1 133 ? -4.940 8.583 17.823 1.00 85.06 133 LYS A C 1
ATOM 1048 O O . LYS A 1 133 ? -3.995 8.047 18.405 1.00 85.06 133 LYS A O 1
ATOM 1053 N N . LYS A 1 134 ? -5.676 9.567 18.344 1.00 65.50 134 LYS A N 1
ATOM 1054 C CA . LYS A 1 134 ? -5.630 9.965 19.759 1.00 65.50 134 LYS A CA 1
ATOM 1055 C C . LYS A 1 134 ? -6.597 9.117 20.566 1.00 65.50 134 LYS A C 1
ATOM 1057 O O . LYS A 1 134 ? -7.646 8.761 19.987 1.00 65.50 134 LYS A O 1
#

Solvent-accessible surface area (backbone atoms only — not comparable to full-atom values): 7462 Å² total; per-residue (Å²): 123,40,61,30,77,69,46,14,24,33,52,71,56,40,66,21,69,45,63,42,89,86,80,66,47,76,49,41,48,64,57,50,21,52,46,29,56,76,70,38,76,82,76,76,64,38,56,27,36,37,43,96,89,72,50,39,24,30,76,51,51,63,64,42,48,28,28,46,77,35,73,39,61,36,58,63,45,84,37,51,33,83,39,71,57,51,72,67,55,18,62,78,66,76,33,78,91,39,63,24,50,37,50,46,48,47,51,47,22,61,73,36,73,88,62,41,27,82,79,20,75,74,31,32,72,66,80,49,47,71,41,81,70,128

Nearest PDB structures (foldseek):
  6ky4-assembly1_A  TM=6.735E-01  e=2.423E-02  Arabidopsis thaliana
  6nr6-assembly1_A  TM=6.990E-01  e=4.983E-02  Staphylococcus pseudintermedius
  5ujd-assembly1_B  TM=6.861E-01  e=1.024E-01  Staphylococcus pseudintermedius
  2hwj-assembly2_E  TM=5.300E-01  e=2.763E-02  Agrobacterium fabrum str. C58
  7ng0-assembly1_A-2  TM=5.371E-01  e=1.024E-01  Geobacillus thermoleovorans CCB_US3_UF5

Mean predicted aligned error: 3.38 Å

Foldseek 3Di:
DAQLLQAFELAQEDEQWDADPVPRDIDGLVRLLVCCLVPNQDDDAFEWEQAPVRGIYGPDLSSSLSCVSSRGGGRHDYFYLAAADDPVRCVVVVNVVDGGPNRVSQVSNVPYDDCSCVVCVPGHSDRHHHPPDD

InterPro domains:
  IPR036086 ParB/Sulfiredoxin superfamily [SSF110849] (17-95)

Organism: NCBI:txid1004150

Secondary structure (DSSP, 8-state):
-B-GGGSEES-SEEESEEE-TTT--EEEHHHHHHHHHHHSS-SSPEEEEE-TTS-EEES-HHHHHHHHHHT-PBPEEEEETTPBPPHHHHHHHT-TT-SBHHHHHHHHHHT-STTHHHH-TT-BSSPPEEES--

pLDDT: mean 93.83, std 4.32, range [65.5, 98.12]